Protei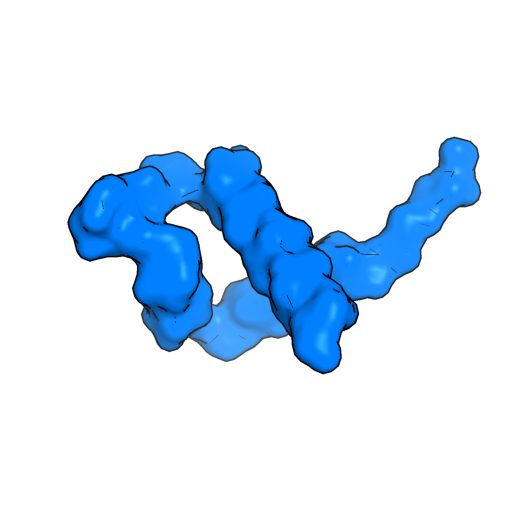n AF-A0A0H5LRP5-F1 (afdb_monomer_lite)

Structure (mmCIF, N/CA/C/O backbone):
data_AF-A0A0H5LRP5-F1
#
_entry.id   AF-A0A0H5LRP5-F1
#
loop_
_atom_site.group_PDB
_atom_site.id
_atom_site.type_symbol
_atom_site.label_atom_id
_atom_site.label_alt_id
_atom_site.label_comp_id
_atom_site.label_asym_id
_atom_site.label_entity_id
_atom_site.label_seq_id
_atom_site.pdbx_PDB_ins_code
_atom_site.Cartn_x
_atom_site.Cartn_y
_atom_site.Cartn_z
_atom_site.occupancy
_atom_site.B_iso_or_equiv
_atom_site.auth_seq_id
_atom_site.auth_comp_id
_atom_site.auth_asym_id
_atom_site.auth_atom_id
_atom_site.pdbx_PDB_model_num
ATOM 1 N N . MET A 1 1 ? 19.245 2.902 -0.723 1.00 58.91 1 MET A N 1
ATOM 2 C CA . MET A 1 1 ? 18.203 3.625 0.048 1.00 58.91 1 MET A CA 1
ATOM 3 C C . MET A 1 1 ? 17.286 4.510 -0.800 1.00 58.91 1 MET A C 1
ATOM 5 O O . MET A 1 1 ? 16.090 4.486 -0.556 1.00 58.91 1 MET A O 1
ATOM 9 N N . GLN A 1 2 ? 17.799 5.312 -1.748 1.00 73.81 2 GLN A N 1
ATOM 10 C CA . GLN A 1 2 ? 16.977 6.307 -2.468 1.00 73.81 2 GLN A CA 1
ATOM 11 C C . GLN A 1 2 ? 15.869 5.693 -3.338 1.00 73.81 2 GLN A C 1
ATOM 13 O O . GLN A 1 2 ? 14.754 6.199 -3.328 1.00 73.81 2 GLN A O 1
ATOM 18 N N . LYS A 1 3 ? 16.152 4.574 -4.017 1.00 75.75 3 LYS A N 1
ATOM 19 C CA . LYS A 1 3 ? 15.165 3.855 -4.836 1.00 75.75 3 LYS A CA 1
ATOM 20 C C . LYS A 1 3 ? 13.953 3.401 -4.015 1.00 75.75 3 LYS A C 1
ATOM 22 O O . LYS A 1 3 ? 12.843 3.787 -4.323 1.00 75.75 3 LYS A O 1
ATOM 27 N N . ILE A 1 4 ? 14.195 2.734 -2.884 1.00 78.12 4 ILE A N 1
ATOM 28 C CA 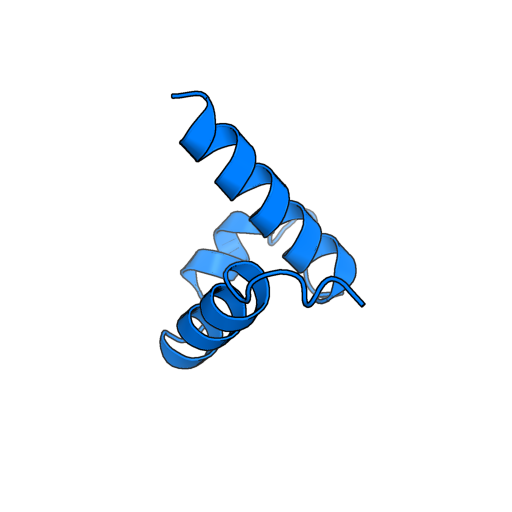. ILE A 1 4 ? 13.136 2.282 -1.964 1.00 78.12 4 ILE A CA 1
ATOM 29 C C . ILE A 1 4 ? 12.268 3.455 -1.485 1.00 78.12 4 ILE A C 1
ATOM 31 O O . ILE A 1 4 ? 11.055 3.324 -1.404 1.00 78.12 4 ILE A O 1
ATOM 35 N N . LYS A 1 5 ? 12.867 4.617 -1.182 1.00 81.00 5 LYS A N 1
ATOM 36 C CA . LYS A 1 5 ? 12.094 5.808 -0.793 1.00 81.00 5 LYS A CA 1
ATOM 37 C C . LYS A 1 5 ? 11.189 6.301 -1.922 1.00 81.00 5 LYS A C 1
ATOM 39 O O . LYS A 1 5 ? 10.061 6.679 -1.646 1.00 81.00 5 LYS A O 1
ATOM 44 N N . ARG A 1 6 ? 11.683 6.285 -3.162 1.00 82.50 6 ARG A N 1
ATOM 45 C CA . ARG A 1 6 ? 10.909 6.668 -4.346 1.00 82.50 6 ARG A CA 1
ATOM 46 C C . ARG A 1 6 ? 9.759 5.694 -4.594 1.00 82.50 6 ARG A C 1
ATOM 48 O O . ARG A 1 6 ? 8.624 6.134 -4.685 1.00 82.50 6 ARG A O 1
ATOM 55 N N . ASP A 1 7 ? 10.050 4.397 -4.566 1.00 81.88 7 ASP A N 1
ATOM 56 C CA . ASP A 1 7 ? 9.054 3.341 -4.765 1.00 81.88 7 ASP A CA 1
ATOM 57 C C . ASP A 1 7 ? 7.936 3.421 -3.699 1.00 81.88 7 ASP A C 1
ATOM 59 O O . ASP A 1 7 ? 6.758 3.256 -4.005 1.00 81.88 7 ASP A O 1
ATOM 63 N N . LEU A 1 8 ? 8.283 3.744 -2.443 1.00 83.19 8 LEU A N 1
ATOM 64 C CA . LEU A 1 8 ? 7.301 3.972 -1.373 1.00 83.19 8 LEU A CA 1
ATOM 65 C C . LEU A 1 8 ? 6.457 5.234 -1.598 1.00 83.19 8 LEU A C 1
ATOM 67 O O . LEU A 1 8 ? 5.270 5.223 -1.284 1.00 83.19 8 LEU A O 1
ATOM 71 N N . SER A 1 9 ? 7.045 6.309 -2.129 1.00 85.50 9 SER A N 1
ATOM 72 C CA . SER A 1 9 ? 6.311 7.531 -2.477 1.00 85.50 9 SER A CA 1
ATOM 73 C C . SER A 1 9 ? 5.327 7.312 -3.625 1.00 85.50 9 SER A C 1
ATOM 75 O O . SER A 1 9 ? 4.202 7.802 -3.550 1.00 85.50 9 SER A O 1
ATOM 77 N N . ASP A 1 10 ? 5.714 6.550 -4.648 1.00 84.94 10 ASP A N 1
ATOM 78 C CA . ASP A 1 10 ? 4.836 6.221 -5.776 1.00 84.94 10 ASP A CA 1
ATOM 79 C C . ASP A 1 10 ? 3.653 5.353 -5.311 1.00 84.94 10 ASP A C 1
ATOM 81 O O . ASP A 1 10 ? 2.500 5.607 -5.671 1.00 84.94 10 ASP A O 1
ATOM 85 N N . LEU A 1 11 ? 3.916 4.398 -4.411 1.00 86.00 11 LEU A N 1
ATOM 86 C C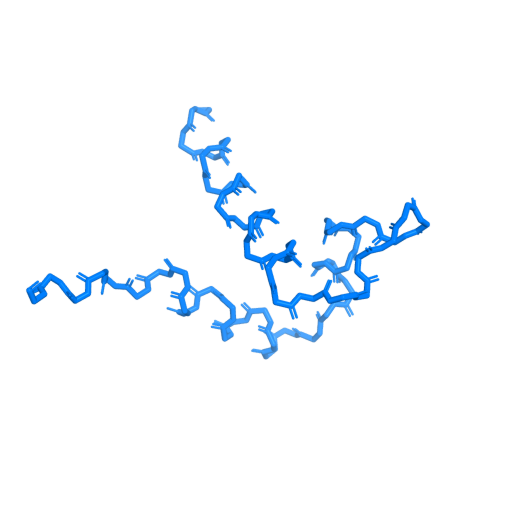A . LEU A 1 11 ? 2.883 3.579 -3.778 1.00 86.00 11 LEU A CA 1
ATOM 87 C C . LEU A 1 11 ? 1.947 4.410 -2.886 1.00 86.00 11 LEU A C 1
ATOM 89 O O . LEU A 1 11 ? 0.729 4.281 -2.981 1.00 86.00 11 LEU A O 1
ATOM 93 N N . GLU A 1 12 ? 2.478 5.300 -2.045 1.00 88.19 12 GLU A N 1
ATOM 94 C CA . GLU A 1 12 ? 1.655 6.210 -1.237 1.00 88.19 12 GLU A CA 1
ATOM 95 C C . GLU A 1 12 ? 0.742 7.073 -2.116 1.00 88.19 12 GLU A C 1
ATOM 97 O O . GLU A 1 12 ? -0.438 7.266 -1.807 1.00 88.19 12 GLU A O 1
ATOM 102 N N . HIS A 1 13 ? 1.283 7.593 -3.216 1.00 86.25 13 HIS A N 1
ATOM 103 C CA . HIS A 1 13 ? 0.543 8.432 -4.142 1.00 86.25 13 HIS A CA 1
ATOM 104 C C . HIS A 1 13 ? -0.603 7.667 -4.813 1.00 86.25 13 HIS A C 1
ATOM 106 O O . HIS A 1 13 ? -1.710 8.198 -4.885 1.00 86.25 13 HIS A O 1
ATOM 112 N N . TYR A 1 14 ? -0.379 6.408 -5.208 1.00 86.06 14 TYR A N 1
ATOM 113 C CA . TYR A 1 14 ? -1.442 5.530 -5.703 1.00 86.06 14 TYR A CA 1
ATOM 114 C C . TYR A 1 14 ? -2.599 5.446 -4.706 1.00 86.06 14 TYR A C 1
ATOM 116 O O . TYR A 1 14 ? -3.721 5.806 -5.046 1.00 86.06 14 TYR A O 1
ATOM 124 N N . PHE A 1 15 ? -2.320 5.082 -3.451 1.00 85.44 15 PHE A N 1
ATOM 125 C CA . PHE A 1 15 ? -3.357 4.933 -2.423 1.00 85.44 15 PHE A CA 1
ATOM 126 C C . PHE A 1 15 ? -4.109 6.229 -2.127 1.00 85.44 15 PHE A C 1
ATOM 128 O O . PHE A 1 15 ?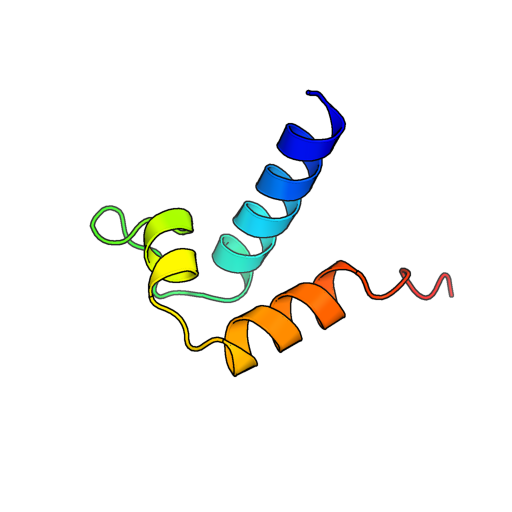 -5.311 6.199 -1.878 1.00 85.44 15 PHE A O 1
ATOM 135 N N . ARG A 1 16 ? -3.427 7.377 -2.178 1.00 82.25 16 ARG A N 1
ATOM 136 C CA . ARG A 1 16 ? -4.079 8.684 -2.018 1.00 82.25 16 ARG A CA 1
ATOM 137 C C . ARG A 1 16 ? -5.024 9.018 -3.174 1.00 82.25 16 ARG A C 1
ATOM 139 O O . ARG A 1 16 ? -5.996 9.732 -2.947 1.00 82.25 16 ARG A O 1
ATOM 146 N N . GLN A 1 17 ? -4.733 8.553 -4.390 1.00 81.38 17 GLN A N 1
ATOM 147 C CA . GLN A 1 17 ? -5.552 8.830 -5.572 1.00 81.38 17 GLN A CA 1
ATOM 148 C C . GLN A 1 17 ? -6.704 7.842 -5.759 1.00 81.38 17 GLN A C 1
ATOM 150 O O . GLN A 1 17 ? -7.793 8.249 -6.160 1.00 81.38 17 GLN A O 1
ATOM 155 N N . THR A 1 18 ? -6.472 6.558 -5.493 1.00 72.31 18 THR A N 1
ATOM 156 C CA . THR A 1 18 ? -7.431 5.488 -5.794 1.00 72.31 18 THR A CA 1
ATOM 157 C C . THR A 1 18 ? -8.314 5.125 -4.607 1.00 72.31 18 THR A C 1
ATOM 159 O O . THR A 1 18 ? -9.454 4.707 -4.805 1.00 72.31 18 THR A O 1
ATOM 162 N N . ASP A 1 19 ? -7.839 5.314 -3.373 1.00 64.50 19 ASP A N 1
ATOM 163 C CA . ASP A 1 19 ? -8.482 4.741 -2.195 1.00 64.50 19 ASP A CA 1
ATOM 164 C C . ASP A 1 19 ? -8.965 5.833 -1.224 1.00 64.50 19 ASP A C 1
ATOM 166 O O . ASP A 1 19 ? -8.274 6.253 -0.295 1.00 64.50 19 ASP A O 1
ATOM 170 N N . GLN A 1 20 ? -10.233 6.239 -1.380 1.00 63.47 20 GLN A N 1
ATOM 171 C CA . GLN A 1 20 ? -10.948 7.121 -0.434 1.00 63.47 20 GLN A CA 1
ATOM 172 C C . GLN A 1 20 ? -11.026 6.559 1.003 1.00 63.47 20 GLN A C 1
ATOM 174 O O . GLN A 1 20 ? -11.504 7.238 1.911 1.00 63.47 20 GLN A O 1
ATOM 179 N N . LYS A 1 21 ? -10.583 5.315 1.231 1.00 66.00 21 LYS A N 1
ATOM 180 C CA . LYS A 1 21 ? -10.597 4.645 2.538 1.00 66.00 21 LYS A CA 1
ATOM 181 C C . LYS A 1 21 ? -9.330 4.906 3.357 1.00 66.00 21 LYS A C 1
ATOM 183 O O . LYS A 1 21 ? -9.296 4.533 4.532 1.00 66.00 21 LYS A O 1
ATOM 188 N N . CYS A 1 22 ? -8.318 5.569 2.790 1.00 72.56 22 CYS A N 1
ATOM 189 C CA . CYS A 1 22 ? -7.178 6.056 3.559 1.00 72.56 22 CYS A CA 1
ATOM 190 C C . CYS A 1 22 ? -7.639 7.167 4.512 1.00 72.56 22 CYS A C 1
ATOM 192 O O . CYS A 1 22 ? -7.895 8.300 4.113 1.00 72.56 22 CYS A O 1
ATOM 194 N N . THR A 1 23 ? -7.744 6.836 5.797 1.00 72.94 23 THR A N 1
ATOM 195 C CA . THR A 1 23 ? -8.111 7.780 6.861 1.00 72.94 23 THR A CA 1
ATOM 196 C C . THR A 1 23 ? -6.945 7.938 7.834 1.00 72.94 23 THR A C 1
ATOM 198 O O . THR A 1 23 ? -6.060 7.082 7.870 1.00 72.94 23 THR A O 1
ATOM 201 N N . PRO A 1 24 ? -6.934 8.962 8.706 1.00 75.69 24 PRO A N 1
ATOM 202 C CA . PRO A 1 24 ? -5.910 9.077 9.748 1.00 75.69 24 PRO A CA 1
ATOM 203 C C . PRO A 1 24 ? -5.811 7.837 10.655 1.00 75.69 24 PRO A C 1
ATOM 205 O O . PRO A 1 24 ? -4.757 7.570 11.222 1.00 75.69 24 PRO A O 1
ATOM 208 N N . LYS A 1 25 ? -6.901 7.064 10.782 1.00 75.81 25 LYS A N 1
ATOM 209 C CA . LYS A 1 25 ? -6.961 5.816 11.562 1.00 75.81 25 LYS A CA 1
ATOM 210 C C . LYS A 1 25 ? -6.512 4.582 10.772 1.00 75.81 25 LYS A C 1
ATOM 212 O O . LYS A 1 25 ? -6.239 3.543 11.366 1.00 75.81 25 LYS A O 1
ATOM 217 N N . THR A 1 26 ? -6.451 4.673 9.449 1.00 79.81 26 THR A N 1
ATOM 218 C CA . THR A 1 26 ? -6.022 3.590 8.560 1.00 79.81 26 THR A CA 1
ATOM 219 C C . THR A 1 26 ? -5.136 4.195 7.475 1.00 79.81 26 THR A C 1
ATOM 221 O O . THR A 1 26 ? -5.616 4.478 6.374 1.00 79.81 26 THR A O 1
ATOM 224 N N . PRO A 1 27 ? -3.858 4.467 7.797 1.00 83.81 27 PRO A N 1
ATOM 225 C CA . PRO A 1 27 ? -2.936 5.060 6.843 1.00 83.81 27 PRO A CA 1
ATOM 226 C C . PRO A 1 27 ? -2.666 4.096 5.684 1.00 83.81 27 PRO A C 1
ATOM 228 O O . PRO A 1 27 ? -2.844 2.880 5.815 1.00 83.81 27 PRO A O 1
ATOM 231 N N . TRP A 1 28 ? -2.190 4.641 4.564 1.00 85.88 28 TRP A N 1
ATOM 232 C CA . TRP A 1 28 ? -1.966 3.892 3.323 1.00 85.88 28 TRP A CA 1
ATOM 233 C C . TRP A 1 28 ? -1.118 2.629 3.538 1.00 85.88 28 TRP A C 1
ATOM 235 O O . TRP A 1 28 ? -1.440 1.569 3.012 1.00 85.88 28 TRP A O 1
ATOM 245 N N . PHE A 1 29 ? -0.084 2.705 4.383 1.00 86.00 29 PHE A N 1
ATOM 246 C CA . PHE A 1 29 ? 0.796 1.568 4.649 1.00 86.00 29 PHE A CA 1
ATOM 247 C C . PHE A 1 29 ? 0.085 0.462 5.435 1.00 86.00 29 PHE A C 1
ATOM 249 O O . PHE A 1 29 ? 0.243 -0.719 5.143 1.00 86.00 29 PHE A O 1
ATOM 256 N N . THR A 1 30 ? -0.755 0.827 6.405 1.00 86.50 30 THR A N 1
ATOM 257 C CA . THR A 1 30 ? -1.594 -0.144 7.115 1.00 86.50 30 THR A CA 1
ATOM 258 C C . THR A 1 30 ? -2.571 -0.794 6.143 1.00 86.50 30 THR A C 1
ATOM 260 O O . THR A 1 30 ? -2.686 -2.014 6.130 1.00 86.50 30 THR A O 1
ATOM 263 N N . ARG A 1 31 ? -3.221 -0.013 5.275 1.00 84.25 31 ARG A N 1
ATOM 264 C CA . ARG A 1 31 ? -4.122 -0.552 4.249 1.00 84.25 31 ARG A CA 1
ATOM 265 C C . ARG A 1 31 ? -3.399 -1.535 3.325 1.00 84.25 31 ARG A C 1
ATOM 267 O O . ARG A 1 31 ? -3.912 -2.630 3.129 1.00 84.25 31 ARG A O 1
ATOM 274 N N . TRP A 1 32 ? -2.198 -1.184 2.859 1.00 87.00 32 TRP A N 1
ATOM 275 C CA . TRP A 1 32 ? -1.329 -2.036 2.041 1.00 87.00 32 TRP A CA 1
ATOM 276 C C . TRP A 1 32 ? -1.056 -3.405 2.678 1.00 87.00 32 TRP A C 1
ATOM 278 O O . TRP A 1 32 ? -1.072 -4.425 1.995 1.00 87.00 32 TRP A O 1
ATOM 288 N N . LEU A 1 33 ? -0.841 -3.455 3.995 1.00 86.38 33 LEU A N 1
ATOM 289 C CA . LEU A 1 33 ? -0.589 -4.714 4.704 1.00 86.38 33 LEU A CA 1
ATOM 290 C C . LEU A 1 33 ? -1.830 -5.613 4.810 1.00 86.38 33 LEU A C 1
ATOM 292 O O . LEU A 1 33 ? -1.685 -6.832 4.882 1.00 86.38 33 LEU A O 1
ATOM 296 N N . TYR A 1 34 ? -3.029 -5.024 4.822 1.00 86.56 34 TYR A N 1
ATOM 297 C CA . TYR A 1 34 ? -4.295 -5.737 5.032 1.00 86.56 34 TYR A CA 1
ATOM 298 C C . TYR A 1 34 ? -5.091 -6.008 3.751 1.00 86.56 34 TYR A C 1
ATOM 300 O O . TYR A 1 34 ? -6.149 -6.633 3.825 1.00 86.56 34 TYR A O 1
ATOM 308 N N . ILE A 1 35 ? -4.620 -5.558 2.586 1.00 86.56 35 ILE A N 1
ATOM 309 C CA . ILE A 1 35 ? -5.233 -5.942 1.312 1.00 86.56 35 ILE A CA 1
ATOM 310 C C . ILE A 1 35 ? -4.809 -7.363 0.894 1.00 86.56 35 ILE A C 1
ATOM 312 O O . ILE A 1 35 ? -3.659 -7.775 1.136 1.00 86.56 35 ILE A O 1
ATOM 316 N N . PRO A 1 36 ? -5.724 -8.131 0.270 1.00 90.00 36 PRO A N 1
ATOM 317 C CA . PRO A 1 36 ? -5.427 -9.448 -0.283 1.00 90.00 36 PRO A CA 1
ATOM 318 C C . PRO A 1 36 ? -4.189 -9.435 -1.182 1.00 90.00 36 PRO A C 1
ATOM 320 O O . PRO A 1 36 ? -3.818 -8.410 -1.758 1.00 90.00 36 PRO A O 1
ATOM 323 N N . VAL A 1 37 ? -3.517 -10.581 -1.283 1.00 87.38 37 VAL A N 1
ATOM 324 C CA . VAL A 1 37 ? -2.293 -10.701 -2.090 1.00 87.38 37 VAL A CA 1
ATOM 325 C C . VAL A 1 37 ? -2.592 -10.406 -3.559 1.00 87.38 37 VAL A C 1
ATOM 327 O O . VAL A 1 37 ? -1.811 -9.728 -4.215 1.00 87.38 37 VAL A O 1
ATOM 330 N N . GLU A 1 38 ? -3.742 -10.849 -4.054 1.00 89.31 38 GLU A N 1
ATOM 331 C CA . GLU A 1 38 ? -4.193 -10.646 -5.429 1.00 89.31 38 GLU A CA 1
ATOM 332 C C . GLU A 1 38 ? -4.338 -9.154 -5.749 1.00 89.31 38 GLU A C 1
ATOM 334 O O . GLU A 1 38 ? -3.834 -8.683 -6.766 1.00 89.31 38 GLU A O 1
ATOM 339 N N . GLU A 1 39 ? -4.956 -8.399 -4.837 1.00 87.00 39 GLU A N 1
ATOM 340 C CA . GLU A 1 39 ? -5.126 -6.948 -4.959 1.00 87.00 39 GLU A CA 1
ATOM 341 C C . GLU A 1 39 ? -3.764 -6.237 -4.920 1.00 87.00 39 GLU A C 1
ATOM 343 O O . GLU A 1 39 ? -3.492 -5.372 -5.748 1.00 87.00 39 GLU A O 1
ATOM 348 N N . ARG A 1 40 ? -2.842 -6.663 -4.042 1.00 88.12 40 ARG A N 1
ATOM 349 C CA . ARG A 1 40 ? -1.462 -6.139 -4.027 1.00 88.12 40 ARG A CA 1
ATOM 350 C C . ARG A 1 40 ? -0.738 -6.366 -5.345 1.00 88.12 40 ARG A C 1
ATOM 352 O O . ARG A 1 40 ? -0.059 -5.461 -5.820 1.00 88.12 40 ARG A O 1
ATOM 359 N N . MET A 1 41 ? -0.860 -7.559 -5.918 1.00 87.19 41 MET A N 1
ATOM 360 C CA . MET A 1 41 ? -0.201 -7.894 -7.178 1.00 87.19 41 MET A CA 1
ATOM 361 C C . MET A 1 41 ? -0.738 -7.053 -8.337 1.00 87.19 41 MET A C 1
ATOM 363 O O . MET A 1 41 ? 0.056 -6.608 -9.158 1.00 87.19 41 MET A O 1
ATOM 367 N N . GLN A 1 42 ? -2.044 -6.776 -8.372 1.00 87.00 42 GLN A N 1
ATOM 368 C CA . GLN A 1 42 ? -2.638 -5.873 -9.364 1.00 87.00 42 GLN A CA 1
ATOM 369 C C . GLN A 1 42 ? -2.120 -4.440 -9.220 1.00 87.00 42 GLN A C 1
ATOM 371 O O . GLN A 1 42 ? -1.707 -3.841 -10.206 1.00 87.00 42 GLN A O 1
ATOM 376 N N . ILE A 1 43 ? -2.062 -3.918 -7.991 1.00 85.56 43 ILE A N 1
ATOM 377 C CA . ILE A 1 43 ? -1.530 -2.573 -7.722 1.00 85.56 43 ILE A CA 1
ATOM 378 C C . ILE A 1 43 ? -0.065 -2.465 -8.164 1.00 85.56 43 ILE A C 1
ATOM 380 O O . ILE A 1 43 ? 0.337 -1.458 -8.745 1.00 85.56 43 ILE A O 1
ATOM 384 N N . LEU A 1 44 ? 0.742 -3.499 -7.909 1.00 85.12 44 LEU A N 1
ATOM 385 C CA . LEU A 1 44 ? 2.129 -3.529 -8.373 1.00 85.12 44 LEU A CA 1
ATOM 386 C C . LEU A 1 44 ? 2.225 -3.646 -9.894 1.00 85.12 44 LEU A C 1
ATOM 388 O O . LEU A 1 44 ? 3.084 -2.984 -10.462 1.00 85.12 44 LEU A O 1
ATOM 392 N N . ASP A 1 45 ? 1.376 -4.438 -10.554 1.00 86.44 45 ASP A N 1
ATOM 393 C CA . ASP A 1 45 ? 1.349 -4.516 -12.024 1.00 86.44 45 ASP A CA 1
ATOM 394 C C . ASP A 1 45 ? 1.019 -3.152 -12.639 1.00 86.44 45 ASP A C 1
ATOM 396 O O . ASP A 1 45 ? 1.709 -2.707 -13.553 1.00 86.44 45 ASP A O 1
ATOM 400 N N . ASP A 1 46 ? 0.039 -2.438 -12.082 1.00 83.56 46 ASP A N 1
ATOM 401 C CA . ASP A 1 46 ? -0.337 -1.097 -12.534 1.0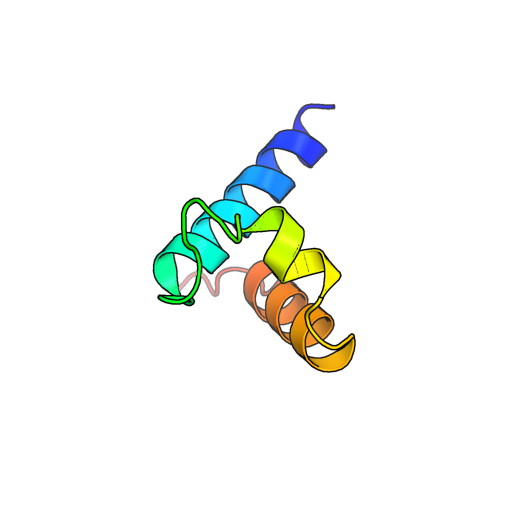0 83.56 46 ASP A CA 1
ATOM 402 C C . ASP A 1 46 ? 0.783 -0.068 -12.320 1.00 83.56 46 ASP A C 1
ATOM 404 O O . ASP A 1 46 ? 1.020 0.774 -13.186 1.00 83.56 46 ASP A O 1
ATOM 408 N N . LEU A 1 47 ? 1.497 -0.137 -11.192 1.00 81.06 47 LEU A N 1
ATOM 409 C CA . LEU A 1 47 ? 2.611 0.769 -10.883 1.00 81.06 47 LEU A CA 1
ATOM 410 C C . LEU A 1 47 ? 3.883 0.460 -11.677 1.00 81.06 47 LEU A C 1
ATOM 412 O O . LEU A 1 47 ? 4.648 1.366 -12.005 1.00 81.06 47 LEU A O 1
ATOM 416 N N . LEU A 1 48 ? 4.138 -0.820 -11.948 1.00 79.12 48 LEU A N 1
ATOM 417 C CA . LEU A 1 48 ? 5.319 -1.286 -12.673 1.00 79.12 48 LEU A CA 1
ATOM 418 C C . LEU A 1 48 ? 5.085 -1.362 -14.178 1.00 79.12 48 LEU A C 1
ATOM 420 O O . LEU A 1 48 ? 6.050 -1.566 -14.924 1.00 79.12 48 LEU A O 1
ATOM 424 N N . ARG A 1 49 ? 3.838 -1.190 -14.634 1.00 79.62 49 ARG A N 1
ATOM 425 C CA . ARG A 1 49 ? 3.538 -1.065 -16.052 1.00 79.62 49 ARG A CA 1
ATOM 426 C C . ARG A 1 49 ? 4.396 0.062 -16.605 1.00 79.62 49 ARG A C 1
ATOM 428 O O . ARG A 1 49 ? 4.294 1.194 -16.128 1.00 79.62 49 ARG A O 1
ATOM 435 N N . PRO A 1 50 ? 5.262 -0.222 -17.593 1.00 66.31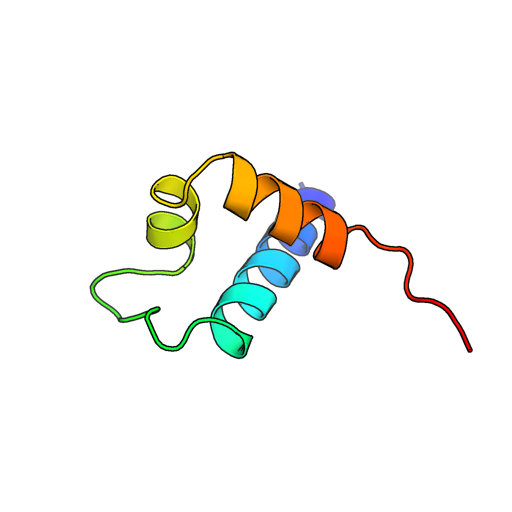 50 PRO A N 1
ATOM 436 C CA . PRO A 1 50 ? 6.029 0.833 -18.219 1.00 66.31 50 PRO A CA 1
ATOM 437 C C . PRO A 1 50 ? 5.026 1.866 -18.718 1.00 66.31 50 PRO A C 1
ATOM 439 O O . PRO A 1 50 ? 4.083 1.496 -19.423 1.00 66.31 50 PRO A O 1
ATOM 442 N N . CYS A 1 51 ? 5.202 3.134 -18.318 1.00 55.12 51 CYS A N 1
ATOM 443 C CA . CYS A 1 51 ? 4.450 4.235 -18.905 1.00 55.12 51 CYS A CA 1
ATOM 444 C C . CYS A 1 51 ? 4.512 4.021 -20.410 1.00 55.12 51 CYS A C 1
ATOM 446 O O . CYS A 1 51 ? 5.595 4.074 -20.998 1.00 55.12 51 CYS A O 1
ATOM 448 N N . SER A 1 52 ? 3.373 3.694 -21.017 1.00 53.62 52 SER A N 1
ATOM 449 C CA . SER A 1 52 ? 3.266 3.649 -22.461 1.00 53.62 52 SER A CA 1
ATOM 450 C C . SER A 1 52 ? 3.478 5.087 -22.901 1.00 53.62 52 SER A C 1
ATOM 452 O O . SER A 1 52 ? 2.517 5.850 -22.942 1.00 53.62 52 SER A O 1
ATOM 454 N N . SER A 1 53 ? 4.734 5.465 -23.156 1.00 46.38 53 SER A N 1
ATOM 455 C CA . SER A 1 53 ? 5.089 6.669 -23.890 1.00 46.38 53 SER A CA 1
ATOM 456 C C . SER A 1 53 ? 4.365 6.576 -25.223 1.00 46.38 53 SER A C 1
ATOM 458 O O . SER A 1 53 ? 4.810 5.890 -26.142 1.00 46.38 53 SER A O 1
ATOM 460 N N . LYS A 1 54 ? 3.188 7.185 -25.268 1.00 39.38 54 LYS A N 1
ATOM 461 C CA . LYS A 1 54 ? 2.597 7.707 -26.484 1.00 39.38 54 LYS A CA 1
ATOM 462 C C . LYS A 1 54 ? 2.972 9.172 -26.560 1.00 39.38 54 LYS A C 1
ATOM 464 O O . LYS A 1 54 ? 2.895 9.835 -25.502 1.00 39.38 54 LYS A O 1
#

Organism: Yersinia intermedia (NCBI:txid631)

Sequence (54 aa):
MQKIKRDLSDLEHYFRQTDQKCTPKTPWFTRWLYIPVEERMQILDDLLRPCSSK

pLDDT: mean 78.79, std 11.22, range [39.38, 90.0]

Radius of gyration: 12.01 Å; chains: 1; bounding box: 29×20×38 Å

Secondary structure (DSSP, 8-state):
-HHHHHHHHHHHHHHHHH-TT-BTTB-HHHHHHHS-HHHHHHHHHHHHS-----

Foldseek 3Di:
DVVVVVVVVLQQVCCVPPPPPQDPVQHSVNVLVPDDPVVNVVSVCVSVVPPPPD